Protein AF-A0ABD0P726-F1 (afdb_monomer_lite)

Secondary structure (DSSP, 8-state):
--PPPHHHHHHHHHHHHHHHHHHHHH-TT--PPPPPTTT-TT----------B----THHHHTT--EEEEEEEE-TTS-EEEEEEEEE-PPPS--

Structure (mmCIF, N/CA/C/O backbone):
data_AF-A0ABD0P726-F1
#
_entry.id   AF-A0ABD0P726-F1
#
loop_
_atom_site.group_PDB
_atom_site.id
_atom_site.type_symbol
_atom_site.label_atom_id
_atom_site.label_alt_id
_atom_site.label_comp_id
_atom_site.label_asym_id
_atom_site.label_entity_id
_atom_site.label_seq_id
_atom_site.pdbx_PDB_ins_code
_atom_site.Cartn_x
_atom_site.Cartn_y
_atom_site.Cartn_z
_atom_site.occupancy
_atom_site.B_iso_or_equiv
_atom_site.auth_seq_id
_atom_site.auth_comp_id
_atom_site.auth_asym_id
_atom_site.auth_atom_id
_atom_site.pdbx_PDB_model_num
ATOM 1 N N . VAL A 1 1 ? 8.533 6.615 -2.977 1.00 51.44 1 VAL A N 1
ATOM 2 C CA . VAL A 1 1 ? 9.589 6.205 -3.938 1.00 51.44 1 VAL A CA 1
ATOM 3 C C . VAL A 1 1 ? 9.019 5.143 -4.867 1.00 51.44 1 VAL A C 1
ATOM 5 O O . VAL A 1 1 ? 8.499 4.154 -4.371 1.00 51.44 1 VAL A O 1
ATOM 8 N N . TRP A 1 2 ? 9.098 5.332 -6.185 1.00 64.06 2 TRP A N 1
ATOM 9 C CA . TRP A 1 2 ? 8.646 4.3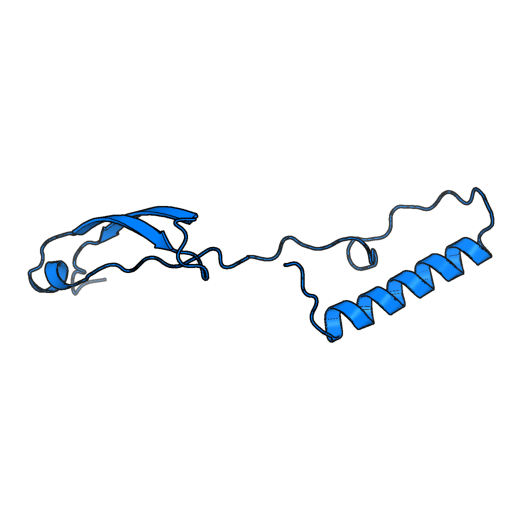46 -7.177 1.00 64.06 2 TRP A CA 1
ATOM 10 C C . TRP A 1 2 ? 9.781 3.357 -7.476 1.00 64.06 2 TRP A C 1
ATOM 12 O O . TRP A 1 2 ? 10.492 3.490 -8.467 1.00 64.06 2 TRP A O 1
ATOM 22 N N . MET A 1 3 ? 10.018 2.407 -6.571 1.00 76.25 3 MET A N 1
ATOM 23 C CA . MET A 1 3 ? 11.008 1.347 -6.787 1.00 76.25 3 MET A CA 1
ATOM 24 C C . MET A 1 3 ? 10.366 0.189 -7.540 1.00 76.25 3 MET A C 1
ATOM 26 O O . MET A 1 3 ? 9.401 -0.411 -7.074 1.00 76.25 3 MET A O 1
ATOM 30 N N . TRP A 1 4 ? 10.913 -0.157 -8.701 1.00 85.25 4 TRP A N 1
ATOM 31 C CA . TRP A 1 4 ? 10.490 -1.353 -9.418 1.00 85.25 4 TRP A CA 1
ATOM 32 C C . TRP A 1 4 ? 11.176 -2.591 -8.853 1.00 85.25 4 TRP A C 1
ATOM 34 O O . TRP A 1 4 ? 12.367 -2.581 -8.539 1.00 85.25 4 TRP A O 1
ATOM 44 N N . SER A 1 5 ? 10.432 -3.695 -8.793 1.00 89.31 5 SER A N 1
ATOM 45 C CA . SER A 1 5 ? 11.049 -5.003 -8.603 1.00 89.31 5 SER A CA 1
ATOM 46 C C . SER A 1 5 ? 12.009 -5.297 -9.760 1.00 89.31 5 SER A C 1
ATOM 48 O O . SER A 1 5 ? 11.832 -4.811 -10.882 1.00 89.31 5 SER A O 1
ATOM 50 N N . LYS A 1 6 ? 13.009 -6.152 -9.516 1.00 93.06 6 LYS A N 1
ATOM 51 C CA . LYS A 1 6 ? 13.946 -6.587 -10.563 1.00 93.06 6 LYS A CA 1
ATOM 52 C C . LYS A 1 6 ? 13.209 -7.122 -11.797 1.00 93.06 6 LYS A C 1
ATOM 54 O O . LYS A 1 6 ? 13.583 -6.792 -12.917 1.00 93.06 6 LYS A O 1
ATOM 59 N N . ALA A 1 7 ? 12.154 -7.913 -11.593 1.00 92.94 7 ALA A N 1
ATOM 60 C CA . ALA A 1 7 ? 11.357 -8.472 -12.680 1.00 92.94 7 ALA A CA 1
ATOM 61 C C . ALA A 1 7 ? 10.649 -7.377 -13.499 1.00 92.94 7 ALA A C 1
ATOM 63 O O . ALA A 1 7 ? 10.754 -7.375 -14.724 1.00 92.94 7 ALA A O 1
ATOM 64 N N . LYS A 1 8 ? 10.005 -6.409 -12.827 1.00 89.75 8 LYS A N 1
ATOM 65 C CA . LYS A 1 8 ? 9.332 -5.269 -13.475 1.00 89.75 8 LYS A CA 1
ATOM 66 C C . LYS A 1 8 ? 10.321 -4.434 -14.293 1.00 89.75 8 LYS A C 1
ATOM 68 O O . LYS A 1 8 ? 10.044 -4.123 -15.448 1.00 89.75 8 LYS A O 1
ATOM 73 N N . PHE A 1 9 ? 11.498 -4.145 -13.734 1.00 92.75 9 PHE A N 1
ATOM 74 C CA . PHE A 1 9 ? 12.550 -3.400 -14.429 1.00 92.75 9 PHE A CA 1
ATOM 75 C C . PHE A 1 9 ? 13.065 -4.130 -15.677 1.00 92.75 9 PHE A C 1
ATOM 77 O O . PHE A 1 9 ? 13.126 -3.538 -16.752 1.00 92.75 9 PHE A O 1
ATOM 84 N N . VAL A 1 10 ? 13.406 -5.419 -15.557 1.00 95.06 10 VAL A N 1
ATOM 85 C CA . VAL A 1 10 ? 13.944 -6.207 -16.679 1.00 95.06 10 VAL A CA 1
ATOM 86 C C . VAL A 1 10 ? 12.926 -6.326 -17.813 1.00 95.06 10 VAL A C 1
ATOM 88 O O . VAL A 1 10 ? 13.286 -6.104 -18.967 1.00 95.06 10 VAL A O 1
ATOM 91 N N . ASN A 1 11 ? 11.659 -6.610 -17.493 1.00 93.88 11 ASN A N 1
ATOM 92 C CA . ASN A 1 11 ? 10.596 -6.708 -18.494 1.00 93.88 11 ASN A CA 1
ATOM 93 C C . ASN A 1 11 ? 10.422 -5.394 -19.271 1.00 93.88 11 ASN A C 1
ATOM 95 O O . ASN A 1 11 ? 10.343 -5.387 -20.496 1.00 93.88 11 ASN A O 1
ATOM 99 N N . ARG A 1 12 ? 10.421 -4.259 -18.564 1.00 93.94 12 ARG A N 1
ATOM 100 C CA . ARG A 1 12 ? 10.279 -2.944 -19.196 1.00 93.94 12 ARG A CA 1
ATOM 101 C C . ARG A 1 12 ? 11.467 -2.551 -20.038 1.00 93.94 12 ARG A C 1
ATOM 103 O O . ARG A 1 12 ? 11.264 -2.024 -21.122 1.00 93.94 12 ARG A O 1
ATOM 110 N N . LYS A 1 13 ? 12.685 -2.835 -19.574 1.00 95.50 13 LYS A N 1
ATOM 111 C CA . LYS A 1 13 ? 13.890 -2.598 -20.369 1.00 95.50 13 LYS A CA 1
ATOM 112 C C . LYS A 1 13 ? 13.786 -3.295 -21.730 1.00 95.50 13 LYS A C 1
ATOM 114 O O . LYS A 1 13 ? 14.036 -2.656 -22.744 1.00 95.50 13 LYS A O 1
ATOM 119 N N . PHE A 1 14 ? 13.366 -4.561 -21.749 1.00 96.06 14 PHE A N 1
ATOM 120 C CA . PHE A 1 14 ? 13.196 -5.313 -22.993 1.00 96.06 14 PHE A CA 1
ATOM 121 C C . PHE A 1 14 ? 12.168 -4.657 -23.930 1.00 96.06 14 PHE A C 1
ATOM 123 O O . PHE A 1 14 ? 12.441 -4.452 -25.110 1.00 96.06 14 PHE A O 1
ATOM 130 N N . LEU A 1 15 ? 11.013 -4.249 -23.392 1.00 94.88 15 LEU A N 1
ATOM 131 C CA . LEU A 1 15 ? 9.983 -3.540 -24.159 1.00 94.88 15 LEU A CA 1
ATOM 132 C C . LEU A 1 15 ? 10.479 -2.183 -24.698 1.00 94.88 15 LEU A C 1
ATOM 134 O O . LEU A 1 15 ? 10.189 -1.841 -25.840 1.00 94.88 15 LEU A O 1
ATOM 138 N N . MET A 1 16 ? 11.259 -1.421 -23.920 1.00 94.81 16 MET A N 1
ATOM 139 C CA . MET A 1 16 ? 11.868 -0.162 -24.385 1.00 94.81 16 MET A CA 1
ATOM 140 C C . MET A 1 16 ? 12.820 -0.397 -25.558 1.00 94.81 16 MET A C 1
ATOM 142 O O . MET A 1 16 ? 12.788 0.353 -26.534 1.00 94.81 16 MET A O 1
ATOM 146 N N . GLU A 1 17 ? 13.650 -1.438 -25.474 1.00 95.38 17 GLU A N 1
ATOM 147 C CA . GLU A 1 17 ? 14.588 -1.810 -26.535 1.00 95.38 17 GLU A CA 1
ATOM 148 C C . GLU A 1 17 ? 13.847 -2.221 -27.818 1.00 95.38 17 GLU A C 1
ATOM 150 O O . GLU A 1 17 ? 14.201 -1.734 -28.893 1.00 95.38 17 GLU A O 1
ATOM 155 N N . GLU A 1 18 ? 12.779 -3.024 -27.724 1.00 91.94 18 GLU A N 1
ATOM 156 C CA . GLU A 1 18 ? 11.932 -3.365 -28.879 1.00 91.94 18 GLU A CA 1
ATOM 157 C C . GLU A 1 18 ? 11.309 -2.119 -29.522 1.00 91.94 18 GLU A C 1
ATOM 159 O O . GLU A 1 18 ? 11.365 -1.947 -30.744 1.00 91.94 18 GLU A O 1
ATOM 164 N N . VAL A 1 19 ? 10.722 -1.232 -28.711 1.00 90.31 19 VAL A N 1
ATOM 165 C CA . VAL A 1 19 ? 10.076 -0.007 -29.203 1.00 90.31 19 VAL A CA 1
ATOM 166 C C . VAL A 1 19 ? 11.090 0.879 -29.921 1.00 90.31 19 VAL A C 1
ATOM 168 O O . VAL A 1 19 ? 10.796 1.358 -31.022 1.00 90.31 19 VAL A O 1
ATOM 171 N N . TYR A 1 20 ? 12.286 1.043 -29.348 1.00 90.00 20 TYR A N 1
ATOM 172 C CA . TYR A 1 20 ? 13.373 1.819 -29.938 1.00 90.00 20 TYR A CA 1
ATOM 173 C C . TYR A 1 20 ? 13.848 1.227 -31.269 1.00 90.00 20 TYR A C 1
ATOM 175 O O . TYR A 1 20 ? 13.903 1.938 -32.272 1.00 90.00 20 TYR A O 1
ATOM 183 N N . GLN A 1 21 ? 14.129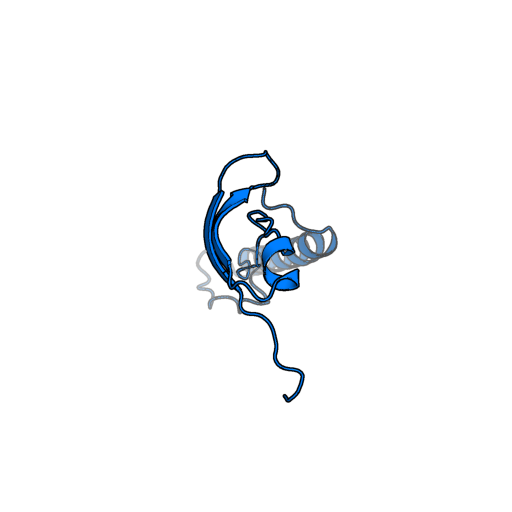 -0.078 -31.321 1.00 90.81 21 GLN A N 1
ATOM 184 C CA . GLN A 1 21 ? 14.574 -0.749 -32.549 1.00 90.81 21 GLN A CA 1
ATOM 185 C C . GLN A 1 21 ? 13.553 -0.606 -33.679 1.00 90.81 21 GLN A C 1
ATOM 187 O O . GLN A 1 21 ? 13.913 -0.317 -34.818 1.00 90.81 21 GLN A O 1
ATOM 192 N N . GLN A 1 22 ? 12.269 -0.761 -33.360 1.00 86.00 22 GLN A N 1
ATOM 193 C CA . GLN A 1 22 ? 11.196 -0.605 -34.335 1.00 86.00 22 GLN A CA 1
ATOM 194 C C . GLN A 1 22 ? 11.065 0.849 -34.826 1.00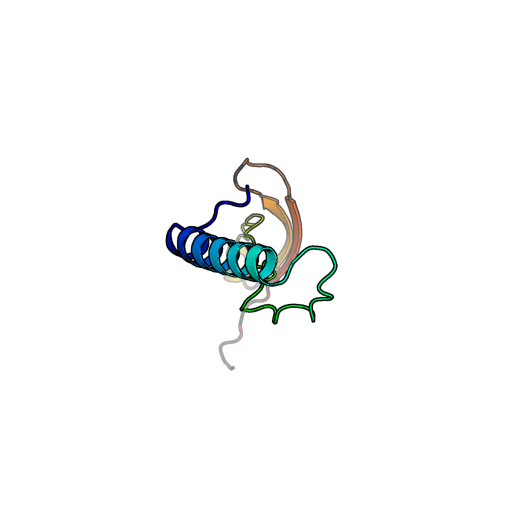 86.00 22 GLN A C 1
ATOM 196 O O . GLN A 1 22 ? 10.735 1.064 -35.989 1.00 86.00 22 GLN A O 1
ATOM 201 N N . GLN A 1 23 ? 11.351 1.846 -33.980 1.00 83.25 23 GLN A N 1
ATOM 202 C CA . GLN A 1 23 ? 11.376 3.255 -34.390 1.00 83.25 23 GLN A CA 1
ATOM 203 C C . GLN A 1 23 ? 12.557 3.544 -35.324 1.00 83.25 23 GLN A C 1
ATOM 205 O O . GLN A 1 23 ? 12.375 4.180 -36.358 1.00 83.25 23 GLN A O 1
ATOM 210 N N . VAL A 1 24 ? 13.746 3.030 -34.999 1.00 87.19 24 VAL A N 1
ATOM 211 C CA . VAL A 1 24 ? 14.935 3.142 -35.858 1.00 87.19 24 VAL A CA 1
ATOM 212 C C . VAL A 1 24 ? 14.696 2.477 -37.218 1.00 87.19 24 VAL A C 1
ATOM 214 O O . VAL A 1 24 ? 15.082 3.031 -38.243 1.00 87.19 24 VAL A O 1
ATOM 217 N N . ALA A 1 25 ? 14.025 1.322 -37.244 1.00 85.75 25 ALA A N 1
ATOM 218 C CA . ALA A 1 25 ? 13.696 0.613 -38.480 1.00 85.75 25 ALA A CA 1
ATOM 219 C C . ALA A 1 25 ? 12.600 1.302 -39.317 1.00 85.75 25 ALA A C 1
ATOM 221 O O . ALA A 1 25 ? 12.624 1.205 -40.542 1.00 85.75 25 ALA A O 1
ATOM 222 N N . GLY A 1 26 ? 11.638 1.975 -38.675 1.00 78.69 26 GLY A N 1
ATOM 223 C CA . GLY A 1 26 ? 10.513 2.642 -39.342 1.00 78.69 26 GLY A CA 1
ATOM 224 C C . GLY A 1 26 ? 10.851 3.983 -40.007 1.00 78.69 26 GLY A C 1
ATOM 225 O O . GLY A 1 26 ? 10.112 4.413 -40.889 1.00 78.69 26 GLY A O 1
ATOM 226 N N . GLY A 1 27 ? 11.964 4.619 -39.626 1.00 72.56 27 GLY A N 1
ATOM 227 C CA . GLY A 1 27 ? 12.381 5.932 -40.133 1.00 72.56 27 GLY A CA 1
ATOM 228 C C . GLY A 1 27 ? 11.683 7.121 -39.453 1.00 72.56 27 GLY A C 1
ATOM 229 O O . GLY A 1 27 ? 10.704 6.969 -38.719 1.00 72.56 27 GLY A O 1
ATOM 230 N N . GLU A 1 28 ? 12.208 8.331 -39.676 1.00 64.44 28 GLU A N 1
ATOM 231 C CA . GLU A 1 28 ? 11.629 9.571 -39.138 1.00 64.44 28 GLU A CA 1
ATOM 232 C C . GLU A 1 28 ? 10.241 9.836 -39.749 1.00 64.44 28 GLU A C 1
ATOM 234 O O . GLU A 1 28 ? 10.090 9.896 -40.968 1.00 64.44 28 GLU A O 1
ATOM 239 N N . GLY A 1 29 ? 9.217 10.000 -38.903 1.00 59.97 29 GLY A N 1
ATOM 240 C CA . GLY A 1 29 ? 7.845 10.313 -39.331 1.00 59.97 29 GLY A CA 1
ATOM 241 C C . GLY A 1 29 ? 6.904 9.114 -39.491 1.00 59.97 29 GLY A C 1
ATOM 242 O O . GLY A 1 29 ? 5.769 9.301 -39.924 1.00 59.97 29 GLY A O 1
ATOM 243 N N . ALA A 1 30 ? 7.330 7.899 -39.127 1.00 64.31 30 ALA A N 1
ATOM 244 C CA . ALA A 1 30 ? 6.431 6.750 -39.055 1.00 64.31 30 ALA A CA 1
ATOM 245 C C . ALA A 1 30 ? 5.378 6.956 -37.951 1.00 64.31 30 ALA A C 1
ATOM 247 O O . ALA A 1 30 ? 5.681 6.858 -36.759 1.00 64.31 30 ALA A O 1
ATOM 248 N N . ASP A 1 31 ? 4.142 7.247 -38.357 1.00 61.38 31 ASP A N 1
ATOM 249 C CA . ASP A 1 31 ? 3.015 7.427 -37.446 1.00 61.38 31 ASP A CA 1
ATOM 250 C C . ASP A 1 31 ? 2.684 6.081 -36.787 1.00 61.38 31 ASP A C 1
ATOM 252 O O . ASP A 1 31 ? 2.356 5.094 -37.457 1.00 61.38 31 ASP A O 1
ATOM 256 N N . ARG A 1 32 ? 2.858 5.999 -35.466 1.00 69.06 32 ARG A N 1
ATOM 257 C CA . ARG A 1 32 ? 2.657 4.757 -34.719 1.00 69.06 32 ARG A CA 1
ATOM 258 C C . ARG A 1 32 ? 1.298 4.752 -34.059 1.00 69.06 32 ARG A C 1
ATOM 260 O O . ARG A 1 32 ? 0.967 5.640 -33.278 1.00 69.06 32 ARG A O 1
ATOM 267 N N . ALA A 1 33 ? 0.555 3.675 -34.301 1.00 76.69 33 ALA A N 1
ATOM 268 C CA . ALA A 1 33 ? -0.592 3.350 -33.474 1.00 76.69 33 ALA A CA 1
ATOM 269 C C . ALA A 1 33 ? -0.152 3.268 -31.995 1.00 76.69 33 ALA A C 1
ATOM 271 O O . ALA A 1 33 ? 0.929 2.730 -31.720 1.00 76.69 33 ALA A O 1
ATOM 272 N N . PRO A 1 34 ? -0.965 3.772 -31.049 1.00 81.12 34 PRO A N 1
ATOM 273 C CA . PRO A 1 34 ? -0.684 3.642 -29.626 1.00 81.12 34 PRO A CA 1
ATOM 274 C C . PRO A 1 34 ? -0.426 2.181 -29.255 1.00 81.12 34 PRO A C 1
ATOM 276 O O . PRO A 1 34 ? -1.166 1.285 -29.671 1.00 81.12 34 PRO A O 1
ATOM 279 N N . LEU A 1 35 ? 0.625 1.940 -28.470 1.00 86.06 35 LEU A N 1
ATOM 280 C CA . LEU A 1 35 ? 0.908 0.606 -27.959 1.00 86.06 35 LEU A CA 1
ATOM 281 C C . LEU A 1 35 ? -0.227 0.168 -27.017 1.00 86.06 35 LEU A C 1
ATOM 283 O O . LEU A 1 35 ? -0.719 0.977 -26.223 1.00 86.06 35 LEU A O 1
ATOM 287 N N . PRO A 1 36 ? -0.637 -1.111 -27.062 1.00 90.06 36 PRO A N 1
ATOM 288 C CA . PRO A 1 36 ? -1.416 -1.705 -25.985 1.00 90.06 36 PRO A CA 1
ATOM 289 C C . PRO A 1 36 ? -0.722 -1.478 -24.634 1.00 90.06 36 PRO A C 1
ATOM 291 O O . PRO A 1 36 ? 0.505 -1.533 -24.555 1.00 90.06 36 PRO A O 1
ATOM 294 N N . ARG A 1 37 ? -1.489 -1.235 -23.563 1.00 89.00 37 ARG A N 1
ATOM 295 C CA . ARG A 1 37 ? -0.947 -0.893 -22.229 1.00 89.00 37 ARG A CA 1
ATOM 296 C C . ARG A 1 37 ? 0.018 -1.940 -21.667 1.00 89.00 37 ARG A C 1
ATOM 298 O O . ARG A 1 37 ? 0.949 -1.593 -20.957 1.00 89.00 37 ARG A O 1
ATOM 305 N N . ASP A 1 38 ? -0.192 -3.212 -21.986 1.00 88.19 38 ASP A N 1
ATOM 306 C CA . ASP A 1 38 ? 0.676 -4.334 -21.611 1.00 88.19 38 ASP A CA 1
ATOM 307 C C . ASP A 1 38 ? 2.014 -4.353 -22.372 1.00 88.19 38 ASP A C 1
ATOM 309 O O . ASP A 1 38 ? 2.968 -4.995 -21.932 1.00 88.19 38 ASP A O 1
ATOM 313 N N . ARG A 1 39 ? 2.099 -3.628 -23.493 1.00 89.00 39 ARG A N 1
ATOM 314 C CA . ARG A 1 39 ? 3.301 -3.476 -24.323 1.00 89.00 39 ARG A CA 1
ATOM 315 C C . ARG A 1 39 ? 3.928 -2.090 -24.236 1.00 89.00 39 ARG A C 1
ATOM 317 O O . ARG A 1 39 ? 4.979 -1.878 -24.835 1.00 89.00 39 ARG A O 1
ATOM 324 N N . ASP A 1 40 ? 3.303 -1.161 -23.521 1.00 90.94 40 ASP A N 1
ATOM 325 C CA . ASP A 1 40 ? 3.841 0.171 -23.282 1.00 90.94 40 ASP A CA 1
ATOM 326 C C . ASP A 1 40 ? 4.810 0.130 -22.083 1.00 90.94 40 ASP A C 1
ATOM 328 O O . ASP A 1 40 ? 4.378 -0.017 -20.936 1.00 90.94 40 ASP A O 1
ATOM 332 N N . PRO A 1 41 ? 6.132 0.255 -22.306 1.00 91.62 41 PRO A N 1
ATOM 333 C CA . PRO A 1 41 ? 7.102 0.211 -21.217 1.00 91.62 41 PRO A CA 1
ATOM 334 C C . PRO A 1 41 ? 7.035 1.422 -20.279 1.00 91.62 41 PRO A C 1
ATOM 336 O O . PRO A 1 41 ? 7.627 1.372 -19.196 1.00 91.62 41 PRO A O 1
ATOM 339 N N . PHE A 1 42 ? 6.370 2.502 -20.693 1.00 89.12 42 PHE A N 1
ATOM 340 C CA . PHE A 1 42 ? 6.271 3.757 -19.953 1.00 89.12 42 PHE A CA 1
ATOM 341 C C . PHE A 1 42 ? 4.970 3.867 -19.154 1.00 89.12 42 PHE A C 1
ATOM 343 O O . PHE A 1 42 ? 4.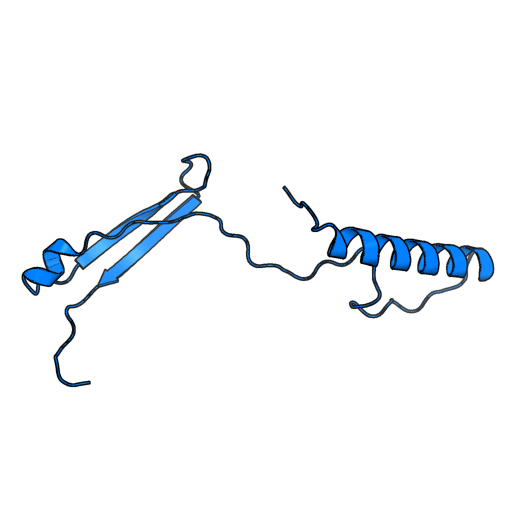829 4.780 -18.340 1.00 89.12 42 PHE A O 1
ATOM 350 N N . TRP A 1 43 ? 4.033 2.940 -19.358 1.00 88.88 43 TRP A N 1
ATOM 351 C CA . TRP A 1 43 ? 2.773 2.905 -18.631 1.00 88.88 43 TRP A CA 1
ATOM 352 C C . TRP A 1 43 ? 2.860 2.014 -17.381 1.00 88.88 43 TRP A C 1
ATOM 354 O O . TRP A 1 43 ? 3.236 0.839 -17.453 1.00 88.88 43 TRP A O 1
ATOM 364 N N . ASP A 1 44 ? 2.460 2.560 -16.226 1.00 85.12 44 ASP A N 1
ATOM 365 C CA . ASP A 1 44 ? 2.259 1.825 -14.970 1.00 85.12 44 ASP A CA 1
ATOM 366 C C . ASP A 1 44 ? 0.765 1.724 -14.659 1.00 85.12 44 ASP A C 1
ATOM 368 O O . ASP A 1 44 ? 0.066 2.743 -14.698 1.00 85.12 44 ASP A O 1
ATOM 372 N N . PRO A 1 45 ? 0.260 0.533 -14.288 1.00 85.69 45 PRO A N 1
ATOM 373 C CA . PRO A 1 45 ? -1.036 0.449 -13.640 1.00 85.69 45 PRO A CA 1
ATOM 374 C C . PRO A 1 45 ? -1.002 1.187 -12.298 1.00 85.69 45 PRO A C 1
ATOM 376 O O . PRO A 1 45 ? 0.042 1.310 -11.656 1.00 85.69 45 PRO A O 1
ATOM 379 N N . LEU A 1 46 ? -2.173 1.632 -11.845 1.00 84.88 46 LEU A N 1
ATOM 380 C CA . LEU A 1 46 ? -2.331 2.099 -10.474 1.00 84.88 46 LEU A CA 1
ATOM 381 C C . LEU A 1 46 ? -2.146 0.904 -9.534 1.00 84.88 46 LEU A C 1
ATOM 383 O O . LEU A 1 46 ? -2.930 -0.045 -9.567 1.00 84.88 46 LEU A O 1
ATOM 387 N N . GLU A 1 47 ? -1.099 0.950 -8.720 1.00 83.88 47 GLU A N 1
ATOM 388 C CA . GLU A 1 47 ? -0.820 -0.046 -7.690 1.00 83.88 47 GLU A CA 1
ATOM 389 C C . GLU A 1 47 ? -1.261 0.516 -6.327 1.00 83.88 47 GLU A C 1
ATOM 391 O O . GLU A 1 47 ? -1.009 1.693 -6.046 1.00 83.88 47 GLU A O 1
ATOM 396 N N . PRO A 1 48 ? -1.939 -0.277 -5.475 1.00 85.50 48 PRO A N 1
ATOM 397 C CA . PRO A 1 48 ? -2.285 0.167 -4.134 1.00 85.50 48 PRO A CA 1
ATOM 398 C C . PRO A 1 48 ? -1.004 0.400 -3.330 1.00 85.50 48 PRO A C 1
ATOM 400 O O . PRO A 1 48 ? -0.145 -0.476 -3.233 1.00 85.50 48 PRO A O 1
ATOM 403 N N . VAL A 1 49 ? -0.892 1.587 -2.741 1.00 85.62 49 VAL A N 1
ATOM 404 C CA . VAL A 1 49 ? 0.224 1.963 -1.871 1.00 85.62 49 VAL A CA 1
ATOM 405 C C . VAL A 1 49 ? -0.271 1.989 -0.434 1.00 85.62 49 VAL A C 1
ATOM 407 O O . VAL A 1 49 ? -1.314 2.571 -0.137 1.00 85.62 49 VAL A O 1
ATOM 410 N N . HIS A 1 50 ? 0.479 1.353 0.465 1.00 89.38 50 HIS A N 1
ATOM 411 C CA . HIS A 1 50 ? 0.224 1.456 1.898 1.00 89.38 50 HIS A CA 1
ATOM 412 C C . HIS A 1 50 ? 0.683 2.833 2.384 1.00 89.38 50 HIS A C 1
ATOM 414 O O . HIS A 1 50 ? 1.878 3.117 2.388 1.00 89.38 50 HIS A O 1
ATOM 420 N N . LEU A 1 51 ? -0.279 3.696 2.723 1.00 91.44 51 LEU A N 1
ATOM 421 C CA . LEU A 1 51 ? -0.011 5.051 3.217 1.00 91.44 51 LEU A CA 1
ATOM 422 C C . LEU A 1 51 ? 0.355 5.041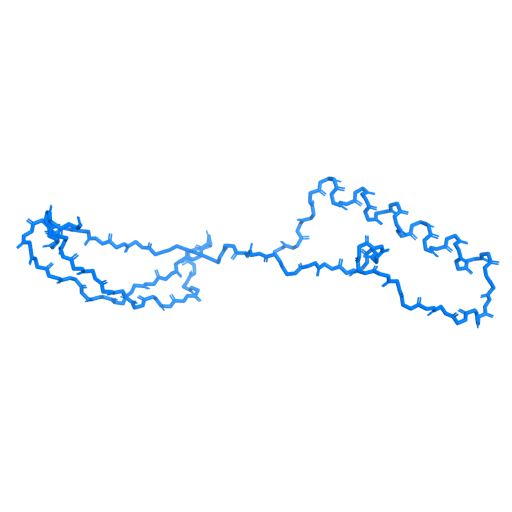 4.701 1.00 91.44 51 LEU A C 1
ATOM 424 O O . LEU A 1 51 ? 1.291 5.715 5.107 1.00 91.44 51 LEU A O 1
ATOM 428 N N . GLY A 1 52 ? -0.356 4.241 5.494 1.00 95.06 52 GLY A N 1
ATOM 429 C CA . GLY A 1 52 ? -0.172 4.173 6.934 1.00 95.06 52 GLY A CA 1
ATOM 430 C C . GLY A 1 52 ? -1.167 3.237 7.606 1.00 95.06 52 GLY A C 1
ATOM 431 O O . GLY A 1 52 ? -1.966 2.567 6.943 1.00 95.06 52 GLY A O 1
ATOM 432 N N . SER A 1 53 ? -1.113 3.187 8.932 1.00 96.56 53 SER A N 1
ATOM 433 C CA . SER A 1 53 ? -1.959 2.326 9.758 1.00 96.56 53 SER A CA 1
ATOM 434 C C . SER A 1 53 ? -2.530 3.097 10.943 1.00 96.56 53 SER A C 1
ATOM 436 O O . SER A 1 53 ? -1.853 3.940 11.524 1.00 96.56 53 SER A O 1
ATOM 438 N N . ALA A 1 54 ? -3.758 2.764 11.332 1.00 96.94 54 ALA A N 1
ATOM 439 C CA . ALA A 1 54 ? -4.383 3.239 12.562 1.00 96.94 54 ALA A CA 1
ATOM 440 C C . ALA A 1 54 ? -4.603 2.066 13.527 1.00 96.94 54 ALA A C 1
ATOM 442 O O . ALA A 1 54 ? -4.794 0.926 13.094 1.00 96.94 54 ALA A O 1
ATOM 443 N N . HIS A 1 55 ? -4.589 2.345 14.829 1.00 95.12 55 HIS A N 1
ATOM 444 C CA . HIS A 1 55 ? -4.813 1.349 15.877 1.00 95.12 55 HIS A CA 1
ATOM 445 C C . HIS A 1 55 ? -6.116 1.658 16.616 1.00 95.12 55 HIS A C 1
ATOM 447 O O . HIS A 1 55 ? -6.294 2.773 17.095 1.00 95.12 55 HIS A O 1
ATOM 453 N N . LEU A 1 56 ? -6.997 0.661 16.726 1.00 95.31 56 LEU A N 1
ATOM 454 C CA . LEU A 1 56 ? -8.273 0.754 17.444 1.00 95.31 56 LEU A CA 1
ATOM 455 C C . LEU A 1 56 ? -8.211 -0.114 18.706 1.00 95.31 56 LEU A C 1
ATOM 457 O O . LEU A 1 56 ? -7.821 -1.286 18.642 1.00 95.31 56 LEU A O 1
ATOM 461 N N . TRP A 1 57 ? -8.616 0.432 19.852 1.00 94.12 57 TRP A N 1
ATOM 462 C CA . TRP A 1 57 ? -8.578 -0.285 21.130 1.00 94.12 57 TRP A CA 1
ATOM 463 C C . TRP A 1 57 ? -9.910 -0.972 21.426 1.00 94.12 57 TRP A C 1
ATOM 465 O O . TRP A 1 57 ? -10.927 -0.340 21.693 1.00 94.12 57 TRP A O 1
ATOM 475 N N . LEU A 1 58 ? -9.902 -2.305 21.465 1.00 94.69 58 LEU A N 1
ATOM 476 C CA . LEU A 1 58 ? -11.134 -3.097 21.576 1.00 94.69 58 LEU A CA 1
ATOM 477 C C . LEU A 1 58 ? -11.646 -3.296 23.013 1.00 94.69 58 LEU A C 1
ATOM 479 O O . LEU A 1 58 ? -12.628 -4.009 23.216 1.00 94.69 58 LEU A O 1
ATOM 483 N N . GLN A 1 59 ? -11.008 -2.691 24.021 1.00 94.81 59 GLN A N 1
ATOM 484 C CA . GLN A 1 59 ? -11.335 -2.923 25.434 1.00 94.81 59 GLN A CA 1
ATOM 485 C C . GLN A 1 59 ? -12.810 -2.628 25.756 1.00 94.81 59 GLN A C 1
ATOM 487 O O . GLN A 1 59 ? -13.436 -3.394 26.488 1.00 94.81 59 GLN A O 1
ATOM 492 N N . SER A 1 60 ? -13.391 -1.576 25.173 1.00 93.25 60 SER A N 1
ATOM 493 C CA . SER A 1 60 ? -14.805 -1.214 25.364 1.00 93.25 60 SER A CA 1
ATOM 494 C C . SER A 1 60 ? -15.767 -2.328 24.932 1.00 93.25 60 SER A C 1
ATOM 496 O O . SER A 1 60 ? -16.775 -2.583 25.599 1.00 93.25 60 SER A O 1
ATOM 498 N N . LEU A 1 61 ? -15.422 -3.067 23.872 1.00 93.75 61 LEU A N 1
ATOM 499 C CA . LEU A 1 61 ? -16.259 -4.140 23.330 1.00 93.75 61 LEU A CA 1
ATOM 500 C C . LEU A 1 61 ? -16.378 -5.329 24.292 1.00 93.75 61 LEU A C 1
ATOM 502 O O . LEU A 1 61 ? -17.422 -5.981 24.321 1.00 93.75 61 LEU A O 1
ATOM 506 N N . ALA A 1 62 ? -15.367 -5.577 25.134 1.00 92.69 62 ALA A N 1
ATOM 507 C CA . ALA A 1 62 ? -15.429 -6.615 26.169 1.00 92.69 62 ALA A CA 1
ATOM 508 C C . ALA A 1 62 ? -16.551 -6.354 27.194 1.00 92.69 62 ALA A C 1
ATOM 510 O O . ALA A 1 62 ? -17.127 -7.292 27.744 1.00 92.69 62 ALA A O 1
ATOM 511 N N . PHE A 1 63 ? -16.911 -5.083 27.397 1.00 93.69 63 PHE A N 1
ATOM 512 C CA . PHE A 1 63 ? -18.007 -4.650 28.267 1.00 93.69 63 PHE A CA 1
ATOM 513 C C . PHE A 1 63 ? -19.312 -4.396 27.505 1.00 93.69 63 PHE A C 1
ATOM 515 O O . PHE A 1 63 ? -20.258 -3.853 28.069 1.00 93.69 63 PHE A O 1
ATOM 522 N N . ARG A 1 64 ? -19.386 -4.815 26.233 1.00 92.69 64 ARG A N 1
ATOM 523 C CA . ARG A 1 64 ? -20.528 -4.596 25.330 1.00 92.69 64 ARG A CA 1
ATOM 524 C C . ARG A 1 64 ? -20.850 -3.117 25.089 1.00 92.69 64 ARG A C 1
ATOM 526 O O . ARG A 1 64 ? -21.991 -2.777 24.787 1.00 92.69 64 ARG A O 1
ATOM 533 N N . ILE A 1 65 ? -19.852 -2.248 25.211 1.00 94.44 65 ILE A N 1
ATOM 534 C CA . ILE A 1 65 ? -19.986 -0.818 24.945 1.00 94.44 65 ILE A CA 1
ATOM 535 C C . ILE A 1 65 ? -19.528 -0.574 23.500 1.00 94.44 65 ILE A C 1
ATOM 537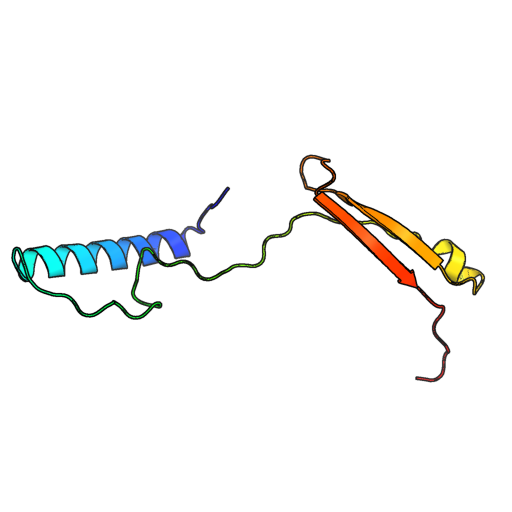 O O . ILE A 1 65 ? -18.406 -0.969 23.170 1.00 94.44 65 ILE A O 1
ATOM 541 N N . PRO A 1 66 ? -20.363 0.025 22.627 1.00 94.12 66 PRO A N 1
ATOM 542 C CA . PRO A 1 66 ? -19.945 0.380 21.275 1.00 94.12 66 PRO A CA 1
ATOM 543 C C . PRO A 1 66 ? -18.838 1.438 21.316 1.00 94.12 66 PRO A C 1
ATOM 545 O O . PRO A 1 66 ? -18.809 2.287 22.207 1.00 94.12 66 PRO A O 1
ATOM 548 N N . LEU A 1 67 ? -17.931 1.378 20.347 1.00 95.00 67 LEU A N 1
ATOM 549 C CA . LEU A 1 67 ? -16.834 2.326 20.190 1.00 95.00 67 LEU A CA 1
ATOM 550 C C . LEU A 1 67 ? -17.115 3.213 18.980 1.00 95.00 67 LEU A C 1
ATOM 552 O O . LEU A 1 67 ? -17.408 2.700 17.902 1.00 95.00 67 LEU A O 1
ATOM 556 N N . GLU A 1 68 ? -17.000 4.522 19.158 1.00 96.06 68 GLU A N 1
ATOM 557 C CA . GLU A 1 68 ? -17.008 5.502 18.076 1.00 96.06 68 GLU A CA 1
ATOM 558 C C . GLU A 1 68 ? -15.825 6.441 18.297 1.00 96.06 68 GLU A C 1
ATOM 560 O O . GLU A 1 68 ? -15.771 7.150 19.302 1.00 96.06 68 GLU A O 1
ATOM 565 N N . GLU A 1 69 ? -14.845 6.389 17.398 1.00 95.25 69 GLU A N 1
ATOM 566 C CA . GLU A 1 69 ? -13.612 7.160 17.526 1.00 95.25 69 GLU A CA 1
ATOM 567 C C . GLU A 1 69 ? -13.096 7.655 16.175 1.00 95.25 69 GLU A C 1
ATOM 569 O O . GLU A 1 69 ? -13.383 7.093 15.113 1.00 95.25 69 GLU A O 1
ATOM 574 N N . GLN A 1 70 ? -12.334 8.744 16.234 1.00 97.19 70 GLN A N 1
ATOM 575 C CA . GLN A 1 70 ? -11.519 9.232 15.132 1.00 97.19 70 GLN A CA 1
ATOM 576 C C . GLN A 1 70 ? -10.065 8.948 15.488 1.00 97.19 70 GLN A C 1
ATOM 578 O O . GLN A 1 70 ? -9.593 9.390 16.534 1.00 97.19 70 GLN A O 1
ATOM 583 N N . VAL A 1 71 ? -9.381 8.189 14.638 1.00 96.56 71 VAL A N 1
ATOM 584 C CA . VAL A 1 71 ? -7.988 7.791 14.849 1.00 96.56 71 VAL A CA 1
ATOM 585 C C . VAL A 1 71 ? -7.125 8.215 13.675 1.00 96.56 71 VAL A C 1
ATOM 587 O O . VAL A 1 71 ? -7.525 8.119 12.514 1.00 96.56 71 VAL A O 1
ATOM 590 N N . GLU A 1 72 ? -5.923 8.674 13.990 1.00 97.50 72 GLU A N 1
ATOM 591 C CA . GLU A 1 72 ? -4.923 9.047 12.999 1.00 97.50 72 GLU A CA 1
ATOM 592 C C . GLU A 1 72 ? -4.379 7.792 12.307 1.00 97.50 72 GLU A C 1
ATOM 594 O O . GLU A 1 72 ? -3.995 6.803 12.941 1.00 97.50 72 GLU A O 1
ATOM 599 N N . VAL A 1 73 ? -4.352 7.833 10.978 1.00 97.75 73 VAL A N 1
ATOM 600 C CA . VAL A 1 73 ? -3.621 6.880 10.151 1.00 97.75 73 VAL A CA 1
ATOM 601 C C . VAL A 1 73 ? -2.196 7.394 10.054 1.00 97.75 73 VAL A C 1
ATOM 603 O O . VAL A 1 73 ? -1.935 8.415 9.419 1.00 97.75 73 VAL A O 1
ATOM 606 N N . VAL A 1 74 ? -1.278 6.676 10.689 1.00 97.75 74 VAL A N 1
ATOM 607 C CA . VAL A 1 74 ? 0.121 7.084 10.799 1.00 97.75 74 VAL A CA 1
ATOM 608 C C . VAL A 1 74 ? 0.953 6.371 9.742 1.00 97.75 74 VAL A C 1
ATOM 610 O O . VAL A 1 74 ? 0.909 5.142 9.622 1.00 97.75 74 VAL A O 1
ATOM 613 N N . GLY A 1 75 ? 1.696 7.152 8.962 1.00 95.75 75 GLY A N 1
ATOM 614 C CA . GLY A 1 75 ? 2.605 6.673 7.933 1.00 95.75 75 GLY A CA 1
ATOM 615 C C . GLY A 1 75 ? 3.892 6.057 8.492 1.00 95.75 75 GLY A C 1
ATOM 616 O O . GLY A 1 75 ? 4.168 6.131 9.691 1.00 95.75 75 GLY A O 1
ATOM 617 N N . PRO A 1 76 ? 4.725 5.449 7.631 1.00 91.19 76 PRO A N 1
ATOM 618 C CA . PRO A 1 76 ? 5.974 4.801 8.042 1.00 91.19 76 PRO A CA 1
ATOM 619 C C . PRO A 1 76 ? 6.986 5.761 8.689 1.00 91.19 76 PRO A C 1
ATOM 621 O O . PRO A 1 76 ? 7.802 5.327 9.497 1.00 91.19 76 PRO A O 1
ATOM 624 N N . GLU A 1 77 ? 6.904 7.056 8.379 1.00 93.31 77 GLU A N 1
ATOM 625 C CA . GLU A 1 77 ? 7.767 8.104 8.942 1.00 93.31 77 GLU A CA 1
ATOM 626 C C . GLU A 1 77 ? 7.203 8.713 10.241 1.00 93.31 77 GLU A C 1
ATOM 628 O O . GLU A 1 77 ? 7.763 9.667 10.781 1.00 93.31 77 GLU A O 1
ATOM 633 N N . GLY A 1 78 ? 6.084 8.186 10.754 1.00 92.75 78 GLY A N 1
ATOM 634 C CA . GLY A 1 78 ? 5.407 8.714 11.942 1.00 92.75 78 GLY A CA 1
ATOM 635 C C . GLY A 1 78 ? 4.559 9.963 11.684 1.00 92.75 78 GLY A C 1
ATOM 636 O O . GLY A 1 78 ? 4.076 10.576 12.632 1.00 92.75 78 GLY A O 1
ATOM 637 N N . THR A 1 79 ? 4.383 10.351 10.422 1.00 95.31 79 THR A N 1
ATOM 638 C CA . THR A 1 79 ? 3.521 11.456 9.994 1.00 95.31 79 THR A CA 1
ATOM 639 C C . THR A 1 79 ? 2.053 11.044 9.978 1.00 95.31 79 THR A C 1
ATOM 641 O O . THR A 1 79 ? 1.720 9.898 9.678 1.00 95.31 79 THR A O 1
ATOM 644 N N . GLU A 1 80 ? 1.163 11.983 10.293 1.00 96.44 80 GLU A N 1
ATOM 645 C CA . GLU A 1 80 ? -0.276 11.809 10.098 1.00 96.44 80 GLU A CA 1
ATOM 646 C C . GLU A 1 80 ? -0.598 11.898 8.598 1.00 96.44 80 GLU A C 1
ATOM 648 O O . GLU A 1 80 ? -0.353 12.924 7.964 1.00 96.44 80 GLU A O 1
ATOM 653 N N . GLU A 1 81 ? -1.137 10.817 8.030 1.00 95.94 81 GLU A N 1
ATOM 654 C CA . GLU A 1 81 ? -1.472 10.723 6.601 1.00 95.94 81 GLU A CA 1
ATOM 655 C C . GLU A 1 81 ? -2.981 10.861 6.342 1.00 95.94 81 GLU A C 1
ATOM 657 O O . GLU A 1 81 ? -3.395 11.254 5.250 1.00 95.94 81 GLU A O 1
ATOM 662 N N . ALA A 1 82 ? -3.821 10.514 7.325 1.00 96.25 82 ALA A N 1
ATOM 663 C CA . ALA A 1 82 ? -5.278 10.636 7.253 1.00 96.25 82 ALA A CA 1
ATOM 664 C C . ALA A 1 82 ? -5.933 10.521 8.641 1.00 96.25 82 ALA A C 1
ATOM 666 O O . ALA A 1 82 ? -5.313 10.059 9.594 1.00 96.25 82 ALA A O 1
ATOM 667 N N . ILE A 1 83 ? -7.233 10.826 8.714 1.00 96.62 83 ILE A N 1
ATOM 668 C CA . ILE A 1 83 ? -8.091 10.534 9.870 1.00 96.62 83 ILE A CA 1
ATOM 669 C C . ILE A 1 83 ? -9.107 9.461 9.468 1.00 96.62 83 ILE A C 1
ATOM 671 O O . ILE A 1 83 ? -9.847 9.625 8.495 1.00 96.62 83 ILE A O 1
ATOM 675 N N . LEU A 1 84 ? -9.160 8.367 10.226 1.00 96.19 84 LEU A N 1
ATOM 676 C CA . LEU A 1 84 ? -10.147 7.302 10.080 1.00 96.19 84 LEU A CA 1
ATOM 677 C C . LEU A 1 84 ? -11.239 7.466 11.140 1.00 96.19 84 LEU A C 1
ATOM 679 O O . LEU A 1 84 ? -10.974 7.356 12.334 1.00 96.19 84 LEU A O 1
ATOM 683 N N . GLN A 1 85 ? -12.479 7.670 10.698 1.00 97.38 85 GLN A N 1
ATOM 684 C CA . GLN A 1 85 ? -13.650 7.579 11.566 1.00 97.38 85 GLN A CA 1
ATOM 685 C C . GLN A 1 85 ? -14.139 6.130 11.603 1.00 97.38 85 GLN A C 1
ATOM 687 O O . GLN A 1 85 ? -14.532 5.576 10.574 1.00 97.38 85 GLN A O 1
ATOM 692 N N . ALA A 1 86 ? -14.107 5.517 12.784 1.00 96.12 86 ALA A N 1
ATOM 693 C CA . ALA A 1 86 ? -14.472 4.123 12.983 1.00 96.12 86 ALA A CA 1
ATOM 694 C C . ALA A 1 86 ? -15.619 3.989 13.987 1.00 96.12 86 ALA A C 1
ATOM 696 O O . ALA A 1 86 ? -15.641 4.644 15.029 1.00 96.12 86 ALA A O 1
ATOM 697 N N . GLN A 1 87 ? -16.548 3.085 13.678 1.00 96.06 87 GLN A N 1
ATOM 698 C CA . GLN A 1 87 ? -17.592 2.646 14.594 1.00 96.06 87 GLN A CA 1
ATOM 699 C C . GLN A 1 87 ? -17.519 1.126 14.732 1.00 96.06 87 GLN A C 1
ATOM 701 O O . GLN A 1 87 ? -17.606 0.401 13.740 1.00 96.06 87 GLN A O 1
ATOM 706 N N . LEU A 1 88 ? -17.362 0.639 15.962 1.00 95.38 88 LEU A N 1
ATOM 707 C CA . LEU A 1 88 ? -17.337 -0.785 16.281 1.00 95.38 88 LEU A CA 1
ATOM 708 C C . LEU A 1 88 ? -18.482 -1.116 17.230 1.00 95.38 88 LEU A C 1
ATOM 710 O O . LEU A 1 88 ? -18.684 -0.455 18.250 1.00 95.38 88 LEU A O 1
ATOM 714 N N . VAL A 1 89 ? -19.204 -2.187 16.920 1.00 95.19 89 VAL A N 1
ATOM 715 C CA . VAL A 1 89 ? -20.302 -2.692 17.745 1.00 95.19 89 VAL A CA 1
ATOM 716 C C . VAL A 1 89 ? -20.018 -4.137 18.163 1.00 95.19 89 VAL A C 1
ATOM 718 O O . VAL A 1 89 ? -19.443 -4.893 17.378 1.00 95.19 89 VAL A O 1
ATOM 721 N N . PRO A 1 90 ? -20.394 -4.552 19.385 1.00 91.62 90 PRO A N 1
ATOM 722 C CA . PRO A 1 90 ? -20.264 -5.945 19.797 1.00 91.62 90 PRO A CA 1
ATOM 723 C C . PRO A 1 90 ? -21.075 -6.880 18.889 1.00 91.62 90 PRO A C 1
ATOM 725 O O . PRO A 1 90 ? -22.239 -6.607 18.594 1.00 91.62 90 PRO A O 1
ATOM 728 N N . CYS A 1 91 ? -20.488 -8.008 18.487 1.00 85.25 91 CYS A N 1
ATOM 729 C CA . CYS A 1 91 ? -21.193 -9.024 17.705 1.00 85.25 91 CYS A CA 1
ATOM 730 C C . CYS A 1 91 ? -22.233 -9.763 18.564 1.00 85.25 91 CYS A C 1
ATOM 732 O O . CYS A 1 91 ? -21.981 -10.078 19.731 1.00 85.25 91 CYS A O 1
ATOM 734 N N . SER A 1 92 ? -23.381 -10.107 17.978 1.00 80.00 92 SER A N 1
ATOM 735 C CA . SER A 1 92 ? -24.302 -11.088 18.556 1.00 80.00 92 SER A CA 1
ATOM 736 C C . SER A 1 92 ? -23.868 -12.513 18.168 1.00 80.00 92 SER A C 1
ATOM 738 O O . SER A 1 92 ? -23.335 -12.721 17.079 1.00 80.00 92 SER A O 1
ATOM 740 N N . PRO A 1 93 ? -24.091 -13.527 19.024 1.00 74.25 93 PRO A N 1
ATOM 741 C CA . PRO A 1 93 ? -23.732 -14.920 18.729 1.00 74.25 93 PRO A CA 1
ATOM 742 C C . PRO A 1 93 ? -24.609 -15.599 17.659 1.00 74.25 93 PRO A C 1
ATOM 744 O O . PRO A 1 93 ? -24.405 -16.772 17.366 1.00 74.25 93 PRO A O 1
ATOM 747 N N . THR A 1 94 ? -25.585 -14.897 17.083 1.00 65.12 94 THR A N 1
ATOM 748 C CA . THR A 1 94 ? -26.479 -15.408 16.036 1.00 65.12 94 THR A CA 1
ATOM 749 C C . THR A 1 94 ? -26.279 -14.584 14.768 1.00 65.12 94 THR A C 1
ATOM 751 O O . THR A 1 94 ? -26.905 -13.531 14.620 1.00 65.12 94 THR A O 1
ATOM 754 N N . ALA A 1 95 ? -25.382 -15.053 13.904 1.00 49.53 95 ALA A N 1
ATOM 755 C CA . ALA A 1 95 ? -25.235 -14.619 12.518 1.00 49.53 95 ALA A CA 1
ATOM 756 C C . ALA A 1 95 ? -25.773 -15.714 11.591 1.00 49.53 95 ALA A C 1
ATOM 758 O O . ALA A 1 95 ? -25.581 -16.904 11.938 1.00 49.53 95 ALA A O 1
#

Radius of gyration: 24.73 Å; chains: 1; bounding box: 41×27×68 Å

Organism: Cirrhinus mrigala (NCBI:txid683832)

Sequence (95 aa):
VWMWSKAKFVNRKFLMEEVYQQQVAGGEGADRAPLPRDRDPFWDPLEPVHLGSAHLWLQSLAFRIPLEEQVEVVGPEGTEEAILQAQLVPCSPTA

InterPro domains:
  IPR022140 Kinesin-like KIF1-type [PF12423] (9-47)

pLDDT: mean 88.3, std 10.53, range [49.53, 97.75]

Foldseek 3Di:
DPDDDPVLVVVLVVLVVVVVVVDVVCDPPPDDDDDDQVSHSPDDDDDDDQAFAWDDDCPCVVVQHKDWDWTFGAGPVRDGPDIDTDIGGHDDPPD